Protein 5QOQ (pdb70)

CATH classification: 3.90.79.10

Structure (mmCIF, N/CA/C/O backbone):
data_5QOQ
#
_entry.id   5QOQ
#
_cell.length_a   48.388
_cell.length_b   60.478
_cell.length_c   65.620
_cell.angle_alpha   90.000
_cell.angle_beta   90.000
_cell.angle_gamma   90.000
#
_symmetry.space_group_name_H-M   'P 21 21 21'
#
loop_
_entity.id
_entity.type
_entity.pdbx_description
1 polymer 'DCP2 (NUDT20)'
2 non-polymer 1,2-ETHANEDIOL
3 non-polymer 'DIMETHYL SULFOXIDE'
4 non-polymer 'ACETATE ION'
5 non-polymer 3-ethyl-N-[(4-fluorophenyl)methyl]-1,2,4-oxadiazole-5-carboxamide
6 water water
#
loop_
_atom_site.group_PDB
_atom_site.id
_atom_site.type_symbol
_atom_site.label_atom_id
_atom_site.label_alt_id
_atom_site.label_comp_id
_atom_site.label_asym_id
_atom_site.label_entity_id
_atom_site.label_seq_id
_atom_site.pdbx_PDB_ins_code
_atom_site.Cartn_x
_atom_site.Cartn_y
_atom_site.Cartn_z
_atom_site.occupancy
_atom_site.B_iso_or_equiv
_atom_site.auth_seq_id
_atom_site.auth_comp_id
_atom_site.auth_asym_id
_atom_site.auth_atom_id
_atom_site.pdbx_PDB_model_num
ATOM 1 N N . GLY A 1 3 ? -23.434 14.572 77.469 1.00 57.42 96 GLY A N 1
ATOM 2 C CA . GLY A 1 3 ? -24.476 15.093 78.408 1.00 55.22 96 GLY A CA 1
ATOM 3 C C . GLY A 1 3 ? -25.098 13.999 79.264 1.00 50.28 96 GLY A C 1
ATOM 4 O O . GLY A 1 3 ? -25.041 12.808 78.920 1.00 51.30 96 GLY A O 1
ATOM 5 N N . VAL A 1 4 ? -25.696 14.391 80.385 1.00 46.07 97 VAL A N 1
ATOM 6 C CA . VAL A 1 4 ? -26.268 13.416 81.322 1.00 43.84 97 VAL A CA 1
ATOM 7 C C . VAL A 1 4 ? -27.586 12.885 80.710 1.00 37.96 97 VAL A C 1
ATOM 8 O O . VAL A 1 4 ? -28.403 13.702 80.328 1.00 41.29 97 VAL A O 1
ATOM 12 N N . PRO A 1 5 ? -27.772 11.543 80.623 1.00 37.75 98 PRO A N 1
ATOM 13 C CA . PRO A 1 5 ? -29.043 11.030 80.041 1.00 35.41 98 PRO A CA 1
ATOM 14 C C . PRO A 1 5 ? -30.276 11.509 80.784 1.00 32.85 98 PRO A C 1
ATOM 15 O O . PRO A 1 5 ? -30.245 11.765 82.002 1.00 31.04 98 PRO A O 1
ATOM 19 N N . THR A 1 6 ? -31.372 11.662 80.030 1.00 28.49 99 THR A N 1
ATOM 20 C CA . THR A 1 6 ? -32.663 11.994 80.634 1.00 28.05 99 THR A CA 1
ATOM 21 C C . THR A 1 6 ? -33.658 10.861 80.399 1.00 25.34 99 THR A C 1
ATOM 22 O O . THR A 1 6 ? -33.590 10.126 79.423 1.00 25.90 99 THR A O 1
ATOM 26 N N . TYR A 1 7 ? -34.573 10.726 81.362 1.00 24.79 100 TYR A N 1
ATOM 27 C CA . TYR A 1 7 ? -35.577 9.707 81.313 1.00 24.42 100 TYR A CA 1
ATOM 28 C C . TYR A 1 7 ? -36.914 10.269 81.720 1.00 21.20 100 TYR A C 1
ATOM 29 O O . TYR A 1 7 ? -37.013 11.143 82.555 1.00 23.62 100 TYR A O 1
ATOM 38 N N . GLY A 1 8 ? -37.965 9.684 81.121 1.00 21.55 101 GLY A N 1
ATOM 39 C CA . GLY A 1 8 ? -39.323 10.121 81.406 1.00 21.24 101 GLY A CA 1
ATOM 40 C C . GLY A 1 8 ? -40.342 9.234 80.762 1.00 20.07 101 GLY A C 1
ATOM 41 O O . GLY A 1 8 ? -40.077 8.046 80.544 1.00 20.38 101 GLY A O 1
ATOM 42 N N . ALA A 1 9 ? -41.510 9.780 80.424 1.00 20.24 102 ALA A N 1
ATOM 43 C CA . ALA A 1 9 ? -42.597 8.972 79.872 1.00 19.19 102 ALA A CA 1
ATOM 44 C C . ALA A 1 9 ? -43.439 9.700 78.853 1.00 19.24 102 ALA A C 1
ATOM 45 O O . ALA A 1 9 ? -43.636 10.896 78.939 1.00 18.88 102 ALA A O 1
ATOM 47 N N . ILE A 1 10 ? -43.926 8.887 77.929 1.00 18.76 103 ILE A N 1
ATOM 48 C CA . ILE A 1 10 ? -45.019 9.239 77.049 1.00 18.25 103 ILE A CA 1
ATOM 49 C C . ILE A 1 10 ? -46.263 8.515 77.559 1.00 18.46 103 ILE A C 1
ATOM 50 O O . ILE A 1 10 ? -46.382 7.278 77.410 1.00 19.67 103 ILE A O 1
ATOM 55 N N . ILE A 1 11 ? -47.123 9.250 78.217 1.00 18.30 104 ILE A N 1
ATOM 56 C CA . ILE A 1 11 ? -48.343 8.764 78.779 1.00 19.74 104 ILE A CA 1
ATOM 57 C C . ILE A 1 11 ? -49.436 8.953 77.766 1.00 19.89 104 ILE A C 1
ATOM 58 O O . ILE A 1 11 ? -49.693 10.075 77.319 1.00 19.57 104 ILE A O 1
ATOM 63 N N . LEU A 1 12 ? -50.122 7.873 77.444 1.00 19.64 105 LEU A N 1
ATOM 64 C CA . LEU A 1 12 ? -51.312 7.934 76.598 1.00 19.56 105 LEU A CA 1
ATOM 65 C C . LEU A 1 12 ? -52.587 7.575 77.371 1.00 20.10 105 LEU A C 1
ATOM 66 O O . LEU A 1 12 ? -52.548 6.800 78.343 1.00 20.61 105 LEU A O 1
ATOM 71 N N . ASP A 1 13 ? -53.717 8.016 76.849 1.00 21.21 106 ASP A N 1
ATOM 72 C CA . ASP A 1 13 ? -55.002 7.696 77.437 1.00 23.56 106 ASP A CA 1
ATOM 73 C C . ASP A 1 13 ? -55.475 6.320 76.948 1.00 21.50 106 ASP A C 1
ATOM 74 O O . ASP A 1 13 ? -54.784 5.627 76.235 1.00 22.67 106 ASP A O 1
ATOM 79 N N . GLU A 1 14 ? -56.704 6.011 77.290 1.00 24.39 107 GLU A N 1
ATOM 80 C CA . GLU A 1 14 ? -57.243 4.705 76.963 1.00 26.93 107 GLU A CA 1
ATOM 81 C C . GLU A 1 14 ? -57.596 4.546 75.485 1.00 26.32 107 GLU A C 1
ATOM 82 O O . GLU A 1 14 ? -57.633 3.456 74.993 1.00 26.87 107 GLU A O 1
ATOM 88 N N . THR A 1 15 ? -57.814 5.658 74.755 1.00 26.03 108 THR A N 1
ATOM 89 C CA . THR A 1 15 ? -58.142 5.598 73.351 1.00 25.42 108 THR A CA 1
ATOM 90 C C . THR A 1 15 ? -56.919 5.545 72.453 1.00 24.92 108 THR A C 1
ATOM 91 O O . THR A 1 15 ? -57.006 5.293 71.250 1.00 26.67 108 THR A O 1
ATOM 95 N N . LEU A 1 16 ? -55.730 5.803 73.035 1.00 24.20 109 LEU A N 1
ATOM 96 C CA . LEU A 1 16 ? -54.468 5.912 72.340 1.00 25.30 109 LEU A CA 1
ATOM 97 C C . LEU A 1 16 ? -54.370 7.157 71.416 1.00 26.04 109 LEU A C 1
ATOM 98 O O . LEU A 1 16 ? -53.424 7.231 70.628 1.00 30.92 109 LEU A O 1
ATOM 103 N N A GLU A 1 17 ? -55.340 8.065 71.573 0.25 25.47 110 GLU A N 1
ATOM 104 N N B GLU A 1 17 ? -55.267 8.108 71.517 0.25 26.85 110 GLU A N 1
ATOM 105 C CA A GLU A 1 17 ? -55.502 9.282 70.761 0.25 26.17 110 GLU A CA 1
ATOM 106 C CA B GLU A 1 17 ? -55.200 9.244 70.603 0.25 27.87 110 GLU A CA 1
ATOM 107 C C A GLU A 1 17 ? -54.606 10.397 71.267 0.25 24.99 110 GLU A C 1
ATOM 108 C C B GLU A 1 17 ? -54.813 10.554 71.306 0.25 26.67 110 GLU A C 1
ATOM 109 O O A GLU A 1 17 ? -54.044 11.158 70.447 0.25 21.79 110 GLU A O 1
ATOM 110 O O B GLU A 1 17 ? -54.782 11.614 70.674 0.25 23.37 110 GLU A O 1
ATOM 121 N N . ASN A 1 18 ? -54.528 10.502 72.604 1.00 24.68 111 ASN A N 1
ATOM 122 C CA . ASN A 1 18 ? -53.982 11.651 73.315 1.00 24.05 111 ASN A CA 1
ATOM 123 C C . ASN A 1 18 ? -52.758 11.282 74.140 1.00 23.11 111 ASN A C 1
ATOM 124 O O . ASN A 1 18 ? -52.650 10.172 74.645 1.00 21.63 111 ASN A O 1
ATOM 129 N N . VAL A 1 19 ? -51.872 12.270 74.281 1.00 20.74 112 VAL A N 1
ATOM 130 C CA . VAL A 1 19 ? -50.650 12.164 75.052 1.00 18.61 112 VAL A CA 1
ATOM 131 C C . VAL A 1 19 ? -50.607 13.260 76.070 1.00 18.56 112 VAL A C 1
ATOM 132 O O . VAL A 1 19 ? -51.091 14.367 75.831 1.00 19.84 112 VAL A O 1
ATOM 136 N N . LEU A 1 20 ? -49.908 13.002 77.178 1.00 18.42 113 LEU A N 1
ATOM 137 C CA . LEU A 1 20 ? -49.822 14.005 78.260 1.00 19.49 113 LEU A CA 1
ATOM 138 C C . LEU A 1 20 ? -48.534 14.793 78.113 1.00 19.39 113 LEU A C 1
ATOM 139 O O . LEU A 1 20 ? -47.434 14.267 78.119 1.00 20.21 113 LEU A O 1
ATOM 144 N N . LEU A 1 21 ? -48.658 16.113 77.985 1.00 19.16 114 LEU A N 1
ATOM 145 C CA . LEU A 1 21 ? -47.504 17.006 77.958 1.00 18.21 114 LEU A CA 1
ATOM 146 C C . LEU A 1 21 ? -47.518 17.935 79.158 1.00 17.99 114 LEU A C 1
ATOM 147 O O . LEU A 1 21 ? -48.571 18.167 79.761 1.00 19.45 114 LEU A O 1
ATOM 152 N N . VAL A 1 22 ? -46.348 18.438 79.482 1.00 17.90 115 VAL A N 1
ATOM 153 C CA . VAL A 1 22 ? -46.194 19.400 80.577 1.00 18.12 115 VAL A CA 1
ATOM 154 C C . VAL A 1 22 ? -45.532 20.639 80.012 1.00 20.29 115 VAL A C 1
ATOM 155 O O . VAL A 1 22 ? -44.754 20.594 79.058 1.00 19.19 115 VAL A O 1
ATOM 159 N N . GLN A 1 23 ? -45.819 21.787 80.655 1.00 19.46 116 GLN A N 1
ATOM 160 C CA . GLN A 1 23 ? -45.290 23.082 80.255 1.00 20.80 116 GLN A CA 1
ATOM 161 C C . GLN A 1 23 ? -44.476 23.635 81.413 1.00 20.63 116 GLN A C 1
ATOM 162 O O . GLN A 1 23 ? -44.967 23.716 82.518 1.00 21.96 116 GLN A O 1
ATOM 168 N N . GLY A 1 24 ? -43.239 23.988 81.149 1.00 21.93 117 GLY A N 1
ATOM 169 C CA . GLY A 1 24 ? -42.373 24.589 82.188 1.00 22.64 117 GLY A CA 1
ATOM 170 C C . GLY A 1 24 ? -42.334 26.104 82.080 1.00 24.57 117 GLY A C 1
ATOM 171 O O . GLY A 1 24 ? -43.221 26.719 81.532 1.00 24.80 117 GLY A O 1
ATOM 172 N N . TYR A 1 25 ? -41.234 26.658 82.550 1.00 24.36 118 TYR A N 1
ATOM 173 C CA . TYR A 1 25 ? -40.996 28.098 82.553 1.00 26.01 118 TYR A CA 1
ATOM 174 C C . TYR A 1 25 ? -39.674 28.407 81.895 1.00 26.96 118 TYR A C 1
ATOM 175 O O . TYR A 1 25 ? -38.763 27.539 81.802 1.00 28.12 118 TYR A O 1
ATOM 184 N N . LEU A 1 26 ? -39.600 29.656 81.435 1.00 28.59 119 LEU A N 1
ATOM 185 C CA . LEU A 1 26 ? -38.373 30.258 80.892 1.00 32.85 119 LEU A CA 1
ATOM 186 C C . LEU A 1 26 ? -37.779 29.434 79.757 1.00 32.46 119 LEU A C 1
ATOM 187 O O . LEU A 1 26 ? -38.415 29.350 78.731 1.00 35.34 119 LEU A O 1
ATOM 192 N N . ALA A 1 27 ? -36.579 28.859 79.927 1.00 34.38 120 ALA A N 1
ATOM 193 C CA . ALA A 1 27 ? -35.976 28.048 78.871 1.00 36.12 120 ALA A CA 1
ATOM 194 C C . ALA A 1 27 ? -36.839 26.836 78.575 1.00 37.08 120 ALA A C 1
ATOM 195 O O . ALA A 1 27 ? -36.805 26.330 77.471 1.00 39.01 120 ALA A O 1
ATOM 197 N N . LYS A 1 28 ? -37.618 26.385 79.557 1.00 32.72 121 LYS A N 1
ATOM 198 C CA . LYS A 1 28 ? -38.509 25.271 79.394 1.00 32.25 121 LYS A CA 1
ATOM 199 C C . LYS A 1 28 ? -39.993 25.694 79.238 1.00 28.05 121 LYS A C 1
ATOM 200 O O . LYS A 1 28 ? -40.912 24.929 79.571 1.00 27.89 121 LYS A O 1
ATOM 206 N N . SER A 1 29 ? -40.226 26.884 78.692 1.00 27.15 122 SER A N 1
ATOM 207 C CA . SER A 1 29 ? -41.575 27.464 78.640 1.00 31.73 122 SER A CA 1
ATOM 208 C C . SER A 1 29 ? -42.626 26.850 77.729 1.00 34.13 122 SER A C 1
ATOM 209 O O . SER A 1 29 ? -43.836 27.191 77.842 1.00 35.51 122 SER A O 1
ATOM 212 N N . GLY A 1 30 ? -42.207 25.963 76.836 1.00 26.79 123 GLY A N 1
ATOM 213 C CA . GLY A 1 30 ? -43.143 25.260 75.921 1.00 26.07 123 GLY A CA 1
ATOM 214 C C . GLY A 1 30 ? -43.573 23.927 76.504 1.00 23.86 123 GLY A C 1
ATOM 215 O O . GLY A 1 30 ? -43.391 23.679 77.708 1.00 26.88 123 GLY A O 1
ATOM 216 N N . TRP A 1 31 ? -44.126 23.118 75.613 1.00 21.49 124 TRP A N 1
ATOM 217 C CA . TRP A 1 31 ? -44.709 21.838 75.967 1.00 20.58 124 TRP A CA 1
ATOM 218 C C . TRP A 1 31 ? -43.751 20.726 75.619 1.00 21.92 124 TRP A C 1
ATOM 219 O O . TRP A 1 31 ? -43.152 20.725 74.543 1.00 23.02 124 TRP A O 1
ATOM 230 N N . GLY A 1 32 ? -43.640 19.750 76.511 1.00 19.57 125 GLY A N 1
ATOM 231 C CA . GLY A 1 32 ? -42.781 18.590 76.275 1.00 20.64 125 GLY A CA 1
ATOM 232 C C . GLY A 1 32 ? -43.229 17.442 77.112 1.00 19.26 125 GLY A C 1
ATOM 233 O O . GLY A 1 32 ? -44.134 17.555 77.937 1.00 19.67 125 GLY A O 1
ATOM 234 N N . PHE A 1 33 ? -42.643 16.267 76.852 1.00 19.59 126 PHE A N 1
ATOM 235 C CA . PHE A 1 33 ? -42.921 15.107 77.680 1.00 19.77 126 PHE A CA 1
ATOM 236 C C . PHE A 1 33 ? -42.218 15.263 79.018 1.00 20.38 126 PHE A C 1
ATOM 237 O O . PHE A 1 33 ? -41.155 15.856 79.090 1.00 21.65 126 PHE A O 1
ATOM 245 N N . PRO A 1 34 ? -42.859 14.774 80.105 1.00 19.84 127 PRO A N 1
ATOM 246 C CA . PRO A 1 34 ? -42.240 14.825 81.416 1.00 20.77 127 PRO A CA 1
ATOM 247 C C . PRO A 1 34 ? -40.974 13.964 81.426 1.00 21.65 127 PRO A C 1
ATOM 248 O O . PRO A 1 34 ? -41.039 12.794 81.080 1.00 21.05 127 PRO A O 1
ATOM 252 N N . LYS A 1 35 ? -39.822 14.526 81.858 1.00 21.72 128 LYS A N 1
ATOM 253 C CA . LYS A 1 35 ? -38.550 13.862 81.853 1.00 23.39 128 LYS A CA 1
ATOM 254 C C . LYS A 1 35 ? -37.556 14.721 82.634 1.00 24.72 128 LYS A C 1
ATOM 255 O O . LYS A 1 35 ? -37.788 15.900 82.858 1.00 25.97 128 LYS A O 1
ATOM 261 N N . GLY A 1 36 ? -36.469 14.096 82.993 1.00 25.54 129 GLY A N 1
ATOM 262 C CA . GLY A 1 36 ? -35.361 14.825 83.598 1.00 26.53 129 GLY A CA 1
ATOM 263 C C . GLY A 1 36 ? -34.111 13.998 83.726 1.00 26.46 129 GLY A C 1
ATOM 264 O O . GLY A 1 36 ? -34.051 12.844 83.328 1.00 25.04 129 GLY A O 1
ATOM 265 N N . LYS A 1 37 ? -33.075 14.630 84.311 1.00 30.55 130 LYS A N 1
ATOM 266 C CA . LYS A 1 37 ? -31.751 14.045 84.347 1.00 31.31 130 LYS A CA 1
ATOM 267 C C . LYS A 1 37 ? -31.600 12.931 85.373 1.00 28.15 130 LYS A C 1
ATOM 268 O O . LYS A 1 37 ? -32.154 13.013 86.466 1.00 31.70 130 LYS A O 1
ATOM 272 N N . VAL A 1 38 ? -30.866 11.900 84.986 1.00 29.87 131 VAL A N 1
ATOM 273 C CA . VAL A 1 38 ? -30.608 10.768 85.858 1.00 33.20 131 VAL A CA 1
ATOM 274 C C . VAL A 1 38 ? -29.639 11.214 86.967 1.00 35.01 131 VAL A C 1
ATOM 275 O O . VAL A 1 38 ? -28.710 11.986 86.713 1.00 37.51 131 VAL A O 1
ATOM 279 N N . ASN A 1 39 ? -29.909 10.737 88.177 1.00 34.40 132 ASN A N 1
ATOM 280 C CA . ASN A 1 39 ? -28.992 10.900 89.329 1.00 38.22 132 ASN A CA 1
ATOM 281 C C . ASN A 1 39 ? -27.894 9.821 89.327 1.00 40.19 132 ASN A C 1
ATOM 282 O O . ASN A 1 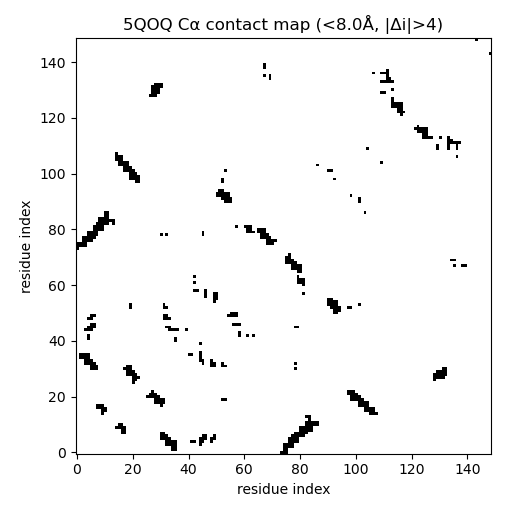39 ? -28.026 8.782 88.706 1.00 38.94 132 ASN A O 1
ATOM 287 N N . LYS A 1 40 ? -26.800 10.081 90.055 1.00 44.91 133 LYS A N 1
ATOM 288 C CA . LYS A 1 40 ? -25.734 9.083 90.285 1.00 46.29 133 LYS A CA 1
ATOM 289 C C . LYS A 1 40 ? -26.273 7.740 90.774 1.00 42.20 133 LYS A C 1
ATOM 290 O O . LYS A 1 40 ? -27.059 7.703 91.721 1.00 46.63 133 LYS A O 1
ATOM 292 N N . GLU A 1 41 ? -25.868 6.659 90.107 1.00 47.88 134 GLU A N 1
ATOM 293 C CA . GLU A 1 41 ? -26.266 5.280 90.449 1.00 49.94 134 GLU A CA 1
ATOM 294 C C . GLU A 1 41 ? -27.771 4.949 90.308 1.00 51.66 134 GLU A C 1
ATOM 295 O O . GLU A 1 41 ? -28.197 3.862 90.718 1.00 53.25 134 GLU A O 1
ATOM 297 N N . GLU A 1 42 ? -28.562 5.845 89.695 1.00 44.93 135 GLU A N 1
ATOM 298 C CA . GLU A 1 42 ? -30.017 5.648 89.585 1.00 39.64 135 GLU A CA 1
ATOM 299 C C . GLU A 1 42 ? -30.322 4.884 88.311 1.00 39.06 135 GLU A C 1
ATOM 300 O O . GLU A 1 42 ? -29.742 5.169 87.267 1.00 38.40 135 GLU A O 1
ATOM 306 N N . ALA A 1 43 ? -31.225 3.911 88.413 1.00 36.61 136 ALA A N 1
ATOM 307 C CA . ALA A 1 43 ? -31.581 3.051 87.294 1.00 34.97 136 ALA A CA 1
ATOM 308 C C . ALA A 1 43 ? -32.487 3.883 86.359 1.00 31.86 136 ALA A C 1
ATOM 309 O O . ALA A 1 43 ? -33.256 4.677 86.868 1.00 32.85 136 ALA A O 1
ATOM 311 N N . PRO A 1 44 ? -32.421 3.637 85.041 1.00 35.88 137 PRO A N 1
ATOM 312 C CA . PRO A 1 44 ? -33.306 4.367 84.110 1.00 31.75 137 PRO A CA 1
ATOM 313 C C . PRO A 1 44 ? -34.794 4.333 84.491 1.00 31.67 137 PRO A C 1
ATOM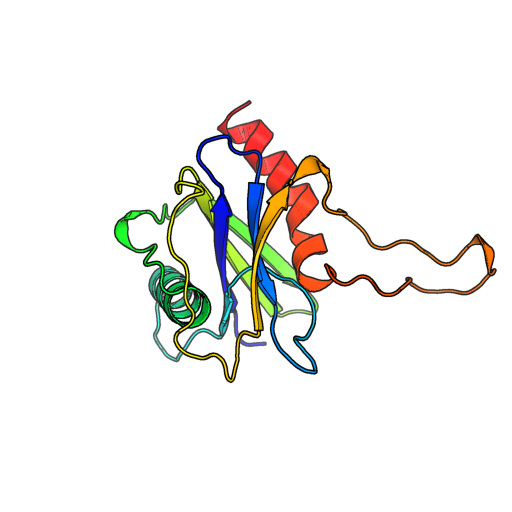 314 O O . PRO A 1 44 ? -35.435 5.394 84.500 1.00 28.96 137 PRO A O 1
ATOM 318 N N . HIS A 1 45 ? -35.359 3.170 84.799 1.00 31.62 138 HIS A N 1
ATOM 319 C CA . HIS A 1 45 ? -36.787 3.117 85.184 1.00 33.74 138 HIS A CA 1
ATOM 320 C C . HIS A 1 45 ? -37.114 3.924 86.443 1.00 30.03 138 HIS A C 1
ATOM 321 O O . HIS A 1 45 ? -38.179 4.528 86.553 1.00 27.42 138 HIS A O 1
ATOM 328 N N . ASP A 1 46 ? -36.196 3.962 87.423 1.00 28.56 139 ASP A N 1
ATOM 329 C CA . ASP A 1 46 ? -36.426 4.740 88.635 1.00 29.72 139 ASP A CA 1
ATOM 330 C C . ASP A 1 46 ? -36.364 6.256 88.355 1.00 25.33 139 ASP A C 1
ATOM 331 O O . ASP A 1 46 ? -37.134 7.027 88.918 1.00 27.39 139 ASP A O 1
ATOM 336 N N . CYS A 1 47 ? -35.435 6.660 87.484 1.00 28.61 140 CYS A N 1
ATOM 337 C CA . CYS A 1 47 ? -35.343 8.061 87.046 1.00 25.55 140 CYS A CA 1
ATOM 338 C C . CYS A 1 47 ? -36.650 8.470 86.340 1.00 23.62 140 CYS A C 1
ATOM 339 O O . CYS A 1 47 ? -37.261 9.465 86.727 1.00 22.98 140 CYS A O 1
ATOM 342 N N . ALA A 1 48 ? -37.064 7.641 85.382 1.00 25.63 141 ALA A N 1
ATOM 343 C CA . ALA A 1 48 ? -38.333 7.942 84.669 1.00 23.48 141 ALA A CA 1
ATOM 344 C C . ALA A 1 48 ? -39.485 8.128 85.624 1.00 24.15 141 ALA A C 1
ATOM 345 O O . ALA A 1 48 ? -40.234 9.100 85.570 1.00 22.39 141 ALA A O 1
ATOM 347 N N . ALA A 1 49 ? -39.671 7.173 86.535 1.00 23.47 142 ALA A N 1
ATOM 348 C CA . ALA A 1 49 ? -40.770 7.312 87.454 1.00 23.25 142 ALA A CA 1
ATOM 349 C C . ALA A 1 49 ? -40.624 8.528 88.386 1.00 22.53 142 ALA A C 1
ATOM 350 O O . ALA A 1 49 ? -41.623 9.171 88.706 1.00 23.23 142 ALA A O 1
ATOM 352 N N . ARG A 1 50 ? -39.396 8.779 88.867 1.00 23.76 143 ARG A N 1
ATOM 353 C CA . ARG A 1 50 ? -39.186 9.900 89.748 1.00 24.91 143 ARG A CA 1
ATOM 354 C C . ARG A 1 50 ? -39.527 11.224 89.048 1.00 24.14 143 ARG A C 1
ATOM 355 O O . ARG A 1 50 ? -40.231 12.085 89.604 1.00 24.86 143 ARG A O 1
ATOM 363 N N . GLU A 1 51 ? -38.992 11.385 87.840 1.00 26.62 144 GLU A N 1
ATOM 364 C CA . GLU A 1 51 ? -39.235 12.620 87.109 1.00 25.68 144 GLU A CA 1
ATOM 365 C C . GLU A 1 51 ? -40.694 12.810 86.759 1.00 22.32 144 GLU A C 1
ATOM 366 O O . GLU A 1 51 ? -41.242 13.908 86.874 1.00 23.06 144 GLU A O 1
ATOM 372 N N . VAL A 1 52 ? -41.349 11.744 86.300 1.00 21.76 145 VAL A N 1
ATOM 373 C CA . VAL A 1 52 ? -42.744 11.840 85.990 1.00 22.01 145 VAL A CA 1
ATOM 374 C C . VAL A 1 52 ? -43.587 12.150 87.228 1.00 23.00 145 VAL A C 1
ATOM 375 O O . VAL A 1 52 ? -44.463 12.977 87.170 1.00 23.04 145 VAL A O 1
ATOM 379 N N . PHE A 1 53 ? -43.260 11.522 88.376 1.00 23.40 146 PHE A N 1
ATOM 380 C CA . PHE A 1 53 ? -44.004 11.852 89.563 1.00 23.01 146 PHE A CA 1
ATOM 381 C C . PHE A 1 53 ? -43.772 13.319 90.041 1.00 22.49 146 PHE A C 1
ATOM 382 O O . PHE A 1 53 ? -44.725 13.966 90.410 1.00 26.53 146 PHE A O 1
ATOM 390 N N . GLU A 1 54 ? -42.532 13.772 89.955 1.00 24.34 147 GLU A N 1
ATOM 391 C CA . GLU A 1 54 ? -42.191 15.194 90.308 1.00 26.66 147 GLU A CA 1
ATOM 392 C C . GLU A 1 54 ? -42.988 16.179 89.455 1.00 26.45 147 GLU A C 1
ATOM 393 O O . GLU A 1 54 ? -43.448 17.214 89.915 1.00 27.41 147 GLU A O 1
ATOM 399 N N . GLU A 1 55 ? -43.075 15.875 88.159 1.00 25.21 148 GLU A N 1
ATOM 400 C CA . GLU A 1 55 ? -43.687 16.822 87.212 1.00 24.71 148 GLU A CA 1
ATOM 401 C C . GLU A 1 55 ? -45.198 16.693 87.015 1.00 24.02 148 GLU A C 1
ATOM 402 O O . GLU A 1 55 ? -45.831 17.622 86.513 1.00 26.07 148 GLU A O 1
ATOM 408 N N . THR A 1 56 ? -45.773 15.524 87.364 1.00 22.57 149 THR A N 1
ATOM 409 C CA . THR A 1 56 ? -47.196 15.279 87.120 1.00 23.18 149 THR A CA 1
ATOM 410 C C . THR A 1 56 ? -47.995 14.752 88.295 1.00 24.47 149 THR A C 1
ATOM 411 O O . THR A 1 56 ? -49.200 14.724 88.205 1.00 26.47 149 THR A O 1
ATOM 415 N N . GLY A 1 57 ? -47.317 14.279 89.323 1.00 26.22 150 GLY A N 1
ATOM 416 C CA . GLY A 1 57 ? -47.962 13.620 90.467 1.00 26.92 150 GLY A CA 1
ATOM 417 C C . GLY A 1 57 ? -48.569 12.260 90.182 1.00 28.87 150 GLY A C 1
ATOM 418 O O . GLY A 1 57 ? -49.373 11.754 90.969 1.00 31.69 150 GLY A O 1
ATOM 419 N N . PHE A 1 58 ? -48.216 11.664 89.057 1.00 26.09 151 PHE A N 1
ATOM 420 C CA . PHE A 1 58 ? -48.716 10.347 88.679 1.00 24.53 151 PHE A CA 1
ATOM 421 C C . PHE A 1 58 ? -47.575 9.392 88.725 1.00 25.67 151 PHE A C 1
ATOM 422 O O . PHE A 1 58 ? -46.461 9.638 88.222 1.00 25.57 151 PHE A O 1
ATOM 430 N N . ASP A 1 59 ? -47.816 8.226 89.361 1.00 25.92 152 ASP A N 1
ATOM 431 C CA . ASP A 1 59 ? -46.763 7.260 89.567 1.00 25.83 152 ASP A CA 1
ATOM 432 C C . ASP A 1 59 ? -46.858 6.183 88.541 1.00 27.05 152 ASP A C 1
ATOM 433 O O . ASP A 1 59 ? -47.862 5.427 88.519 1.00 27.76 152 ASP A O 1
ATOM 438 N N . ILE A 1 60 ? -45.830 6.082 87.703 1.00 24.99 153 ILE A N 1
ATOM 439 C CA . ILE A 1 60 ? -45.832 5.107 86.586 1.00 25.59 153 ILE A CA 1
ATOM 440 C C . ILE A 1 60 ? -45.138 3.816 86.939 1.00 26.63 153 ILE A C 1
ATOM 441 O O . ILE A 1 60 ? -45.023 2.947 86.120 1.00 26.88 153 ILE A O 1
ATOM 446 N N . LYS A 1 61 ? -44.656 3.689 88.158 1.00 26.17 154 LYS A N 1
ATOM 447 C CA . LYS A 1 61 ? -43.800 2.581 88.475 1.00 29.65 154 LYS A CA 1
ATOM 448 C C . LYS A 1 61 ? -44.481 1.236 88.184 1.00 28.28 154 LYS A C 1
ATOM 449 O O . LYS A 1 61 ? -43.833 0.386 87.640 1.00 30.76 154 LYS A O 1
ATOM 455 N N . ASP A 1 62 ? -45.743 1.116 88.543 1.00 28.12 155 ASP A N 1
ATOM 456 C CA . ASP A 1 62 ? -46.481 -0.191 88.366 1.00 29.67 155 ASP A CA 1
ATOM 457 C C . ASP A 1 62 ? -46.726 -0.485 86.880 1.00 30.64 155 ASP A C 1
ATOM 458 O O . ASP A 1 62 ? -47.056 -1.640 86.493 1.00 30.97 155 ASP A O 1
ATOM 463 N N . TYR A 1 63 ? -46.558 0.518 86.002 1.00 26.61 156 TYR A N 1
ATOM 464 C CA . TYR A 1 63 ? -46.888 0.346 84.575 1.00 27.62 156 TYR A CA 1
ATOM 465 C C . TYR A 1 63 ? -45.760 0.333 83.573 1.00 26.46 156 TYR A C 1
ATOM 466 O O . TYR A 1 63 ? -45.947 -0.022 82.392 1.00 30.37 156 TYR A O 1
ATOM 475 N N . ILE A 1 64 ? -44.568 0.744 83.971 1.00 26.90 157 ILE A N 1
ATOM 476 C CA . ILE A 1 64 ? -43.437 0.692 83.068 1.00 28.62 157 ILE A CA 1
ATOM 477 C C . ILE A 1 64 ? -43.173 -0.684 82.521 1.00 33.00 157 ILE A C 1
ATOM 478 O O . ILE A 1 64 ? -43.159 -1.668 83.298 1.00 34.13 157 ILE A O 1
ATOM 483 N N A CYS A 1 65 ? -42.998 -0.767 81.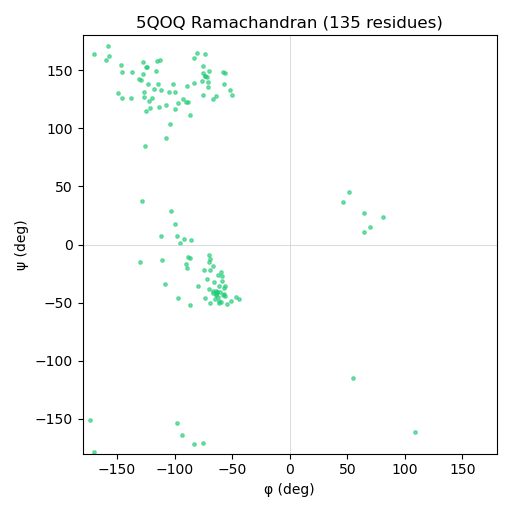204 0.25 29.99 158 CYS A N 1
ATOM 484 N N B CYS A 1 65 ? -42.971 -0.770 81.209 0.25 34.15 158 CYS A N 1
ATOM 485 C CA A CYS A 1 65 ? -42.521 -1.970 80.539 0.25 28.83 158 CYS A CA 1
ATOM 486 C CA B CYS A 1 65 ? -42.579 -2.002 80.538 0.25 35.75 158 CYS A CA 1
ATOM 487 C C A CYS A 1 65 ? -41.124 -1.723 80.054 0.25 32.31 158 CYS A C 1
ATOM 488 C C B CYS A 1 65 ? -41.170 -1.791 79.987 0.25 36.21 158 CYS A C 1
ATOM 489 O O A CYS A 1 65 ? -40.866 -0.753 79.326 0.25 32.08 158 CYS A O 1
ATOM 490 O O B CYS A 1 65 ? -40.956 -0.903 79.146 0.25 35.90 158 CYS A O 1
ATOM 495 N N . LYS A 1 66 ? -40.218 -2.601 80.462 1.00 34.56 159 LYS A N 1
ATOM 496 C CA . LYS A 1 66 ? -38.782 -2.439 80.175 1.00 35.59 159 LYS A CA 1
ATOM 497 C C . LYS A 1 66 ? -38.390 -2.191 78.735 1.00 33.36 159 LYS A C 1
ATOM 498 O O . LYS A 1 66 ? -37.531 -1.344 78.470 1.00 37.40 159 LYS A O 1
ATOM 501 N N . ASP A 1 67 ? -39.035 -2.881 77.804 1.00 34.82 160 ASP A N 1
ATOM 502 C CA . ASP A 1 67 ? -38.690 -2.760 76.388 1.00 38.14 160 ASP A CA 1
ATOM 503 C C . ASP A 1 67 ? -39.587 -1.821 75.627 1.00 34.44 160 ASP A C 1
ATOM 504 O O . ASP A 1 67 ? -39.496 -1.761 74.401 1.00 38.25 160 ASP A O 1
ATOM 509 N N . ASP A 1 68 ? -40.467 -1.102 76.330 1.00 31.55 161 ASP A N 1
ATOM 510 C CA . ASP A 1 68 ? -41.400 -0.188 75.646 1.00 28.07 161 ASP A CA 1
ATOM 511 C C . ASP A 1 68 ? -40.992 1.277 75.883 1.00 25.30 161 ASP A C 1
ATOM 512 O O . ASP A 1 68 ? -41.395 1.925 76.854 1.00 24.09 161 ASP A O 1
ATOM 517 N N . TYR A 1 69 ? -40.181 1.789 74.968 1.00 25.48 162 TYR A N 1
ATOM 518 C CA . TYR A 1 69 ? -39.686 3.163 75.088 1.00 25.15 162 TYR A CA 1
ATOM 519 C C . TYR A 1 69 ? -39.285 3.656 73.719 1.00 28.13 162 TYR A C 1
ATOM 520 O O . TYR A 1 69 ? -39.104 2.869 72.787 1.00 29.22 162 TYR A O 1
ATOM 529 N N . ILE A 1 70 ? -39.176 4.974 73.604 1.00 26.31 163 ILE A N 1
ATOM 530 C CA . ILE A 1 70 ? -38.475 5.622 72.485 1.00 28.27 163 ILE A CA 1
ATOM 531 C C . ILE A 1 70 ? -37.308 6.399 73.013 1.00 26.49 163 ILE A C 1
ATOM 532 O O . ILE A 1 70 ? -37.429 7.125 73.987 1.00 25.90 163 ILE A O 1
ATOM 537 N N . GLU A 1 71 ? -36.149 6.237 72.351 1.00 28.29 164 GLU A N 1
ATOM 538 C CA . GLU A 1 71 ? -34.933 6.855 72.763 1.00 29.86 164 GLU A CA 1
ATOM 539 C C . GLU A 1 71 ? -34.360 7.618 71.588 1.00 30.80 164 GLU A C 1
ATOM 540 O O . GLU A 1 71 ? -34.331 7.085 70.490 1.00 34.88 164 GLU A O 1
ATOM 546 N N . LEU A 1 72 ? -33.988 8.856 71.834 1.00 26.34 165 LEU A N 1
ATOM 547 C CA . LEU A 1 72 ? -33.363 9.729 70.847 1.00 29.55 165 LEU A CA 1
ATOM 548 C C . LEU A 1 72 ? -32.108 10.379 71.406 1.00 29.88 165 LEU A C 1
ATOM 549 O O . LEU A 1 72 ? -32.029 10.788 72.558 1.00 29.91 165 LEU A O 1
ATOM 554 N N . ARG A 1 73 ? -31.105 10.513 70.535 1.00 33.08 166 ARG A N 1
ATOM 555 C CA . ARG A 1 73 ? -29.886 11.215 70.901 1.00 36.03 166 ARG A CA 1
ATOM 556 C C . ARG A 1 73 ? -29.948 12.514 70.138 1.00 33.22 166 ARG A C 1
ATOM 557 O O . ARG A 1 73 ? -30.047 12.542 68.897 1.00 37.05 166 ARG A O 1
ATOM 565 N N . ILE A 1 74 ? -29.933 13.592 70.876 1.00 29.39 167 ILE A N 1
ATOM 566 C CA . ILE A 1 74 ? -30.036 14.900 70.345 1.00 33.30 167 ILE A CA 1
ATOM 567 C C . ILE A 1 74 ? -28.831 15.654 70.853 1.00 35.97 167 ILE A C 1
ATOM 568 O O . ILE A 1 74 ? -28.700 15.861 72.060 1.00 36.26 167 ILE A O 1
ATOM 573 N N . ASN A 1 75 ? -27.944 16.050 69.946 1.00 33.23 168 ASN A N 1
ATOM 574 C CA . ASN A 1 75 ? -26.720 16.766 70.337 1.00 34.93 168 ASN A CA 1
ATOM 575 C C . ASN A 1 75 ? -25.959 16.053 71.405 1.00 38.12 168 ASN A C 1
ATOM 576 O O . ASN A 1 75 ? -25.502 16.651 72.381 1.00 42.74 168 ASN A O 1
ATOM 581 N N . ASP A 1 76 ? -25.835 14.761 71.181 1.00 37.74 169 ASP A N 1
ATOM 582 C CA . ASP A 1 76 ? -25.012 13.863 71.952 1.00 47.87 169 ASP A CA 1
ATOM 583 C C . ASP A 1 76 ? -25.482 13.735 73.417 1.00 49.30 169 ASP A C 1
ATOM 584 O O . ASP A 1 76 ? -24.698 13.419 74.315 1.00 51.34 169 ASP A O 1
ATOM 589 N N . GLN A 1 77 ? -26.781 13.951 73.623 1.00 41.50 170 GLN A N 1
ATOM 590 C CA . GLN A 1 77 ? -27.463 13.632 74.883 1.00 44.41 170 GLN A CA 1
ATOM 591 C C . GLN A 1 77 ? -28.610 12.684 74.580 1.00 42.09 170 GLN A C 1
ATOM 592 O O . GLN A 1 77 ? -29.341 12.872 73.601 1.00 40.01 170 GLN A O 1
ATOM 598 N N . LEU A 1 78 ? -28.768 11.684 75.431 1.00 37.69 171 LEU A N 1
ATOM 599 C CA . LEU A 1 78 ? -29.712 10.613 75.212 1.00 37.75 171 LEU A CA 1
ATOM 600 C C . LEU A 1 78 ? -30.962 10.897 76.024 1.00 34.39 171 LEU A C 1
ATOM 601 O O . LEU A 1 78 ? -30.829 11.291 77.156 1.00 35.51 171 LEU A O 1
ATOM 606 N N . ALA A 1 79 ? -32.157 10.804 75.415 1.00 28.55 172 ALA A N 1
ATOM 607 C CA . ALA A 1 79 ? -33.407 10.963 76.164 1.00 27.69 172 ALA A CA 1
ATOM 608 C C . ALA A 1 79 ? -34.230 9.748 75.854 1.00 28.27 172 ALA A C 1
ATOM 609 O O . ALA A 1 79 ? -34.479 9.445 74.692 1.00 28.00 172 ALA A O 1
ATOM 611 N N . ARG A 1 80 ? -34.692 9.052 76.900 1.00 24.82 173 ARG A N 1
ATOM 612 C CA . ARG A 1 80 ? -35.471 7.848 76.727 1.00 24.70 173 ARG A CA 1
ATOM 613 C C . ARG A 1 80 ? -36.803 8.040 77.430 1.00 24.19 173 ARG A C 1
ATOM 614 O O . ARG A 1 80 ? -36.841 8.376 78.659 1.00 25.00 173 ARG A O 1
ATOM 622 N N . LEU A 1 81 ? -37.898 7.875 76.662 1.00 21.71 174 LEU A N 1
ATOM 623 C CA . LEU A 1 81 ? -39.254 8.017 77.217 1.00 20.32 174 LEU A CA 1
ATOM 624 C C . LEU A 1 81 ? -39.930 6.673 77.170 1.00 19.56 174 LEU A C 1
ATOM 625 O O . LEU A 1 81 ? -40.162 6.129 76.112 1.00 21.32 174 LEU A O 1
ATOM 630 N N . TYR A 1 82 ? -40.275 6.164 78.324 1.00 21.81 175 TYR A N 1
ATOM 631 C CA . TYR A 1 82 ? -41.075 4.957 78.424 1.00 20.93 175 TYR A CA 1
ATOM 632 C C . TYR A 1 82 ? -42.511 5.191 78.003 1.00 22.36 175 TYR A C 1
ATOM 633 O O . TYR A 1 82 ? -43.077 6.233 78.337 1.00 21.44 175 TYR A O 1
ATOM 642 N N . ILE A 1 83 ? -43.083 4.285 77.213 1.00 22.11 176 ILE A N 1
ATOM 643 C CA . ILE A 1 83 ? -44.422 4.426 76.733 1.00 20.22 176 ILE A CA 1
ATOM 644 C C . ILE A 1 83 ? -45.405 3.816 77.712 1.00 20.44 176 ILE A C 1
ATOM 645 O O . ILE A 1 83 ? -45.252 2.620 78.036 1.00 23.00 176 ILE A O 1
ATOM 650 N N . ILE A 1 84 ? -46.357 4.592 78.193 1.00 20.77 177 ILE A N 1
ATOM 651 C CA . ILE A 1 84 ? -47.312 4.183 79.238 1.00 20.59 177 ILE A CA 1
ATOM 652 C C . ILE A 1 84 ? -48.745 4.391 78.761 1.00 21.17 177 ILE A C 1
ATOM 653 O O . ILE A 1 84 ? -49.336 5.454 78.971 1.00 20.01 177 ILE A O 1
ATOM 658 N N . PRO A 1 85 ? -49.321 3.429 78.033 1.00 20.36 178 PRO A N 1
ATOM 659 C CA . PRO A 1 85 ? -50.671 3.627 77.488 1.00 21.40 178 PRO A CA 1
ATOM 660 C C . PRO A 1 85 ? -51.740 3.376 78.522 1.00 22.91 178 PRO A C 1
ATOM 661 O O . PRO A 1 85 ? -51.484 2.788 79.590 1.00 22.03 178 PRO A O 1
ATOM 665 N N . GLY A 1 86 ? -52.944 3.816 78.238 1.00 21.40 179 GLY A N 1
ATOM 666 C CA . GLY A 1 86 ? -54.114 3.400 78.987 1.00 23.55 179 GLY A CA 1
ATOM 667 C C . GLY A 1 86 ? -54.354 4.085 80.279 1.00 23.54 179 GLY A C 1
ATOM 668 O O . GLY A 1 86 ? -54.985 3.534 81.182 1.00 26.32 179 GLY A O 1
ATOM 669 N N . ILE A 1 87 ? -53.828 5.293 80.423 1.00 22.50 180 ILE A N 1
ATOM 670 C CA . ILE A 1 87 ? -54.036 6.076 81.647 1.00 23.65 180 ILE A CA 1
ATOM 671 C C . ILE A 1 87 ? -55.306 6.909 81.443 1.00 26.07 180 ILE A C 1
ATOM 672 O O . ILE A 1 87 ? -55.410 7.662 80.507 1.00 25.92 180 ILE A O 1
ATOM 677 N N . PRO A 1 88 ? -56.318 6.748 82.331 1.00 28.42 181 PRO A N 1
ATOM 678 C 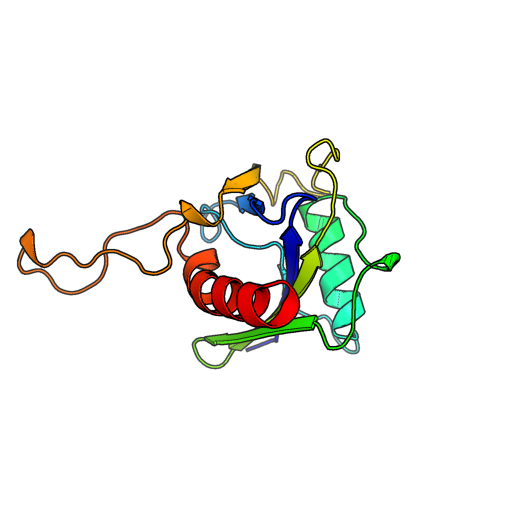CA . PRO A 1 88 ? -57.582 7.446 82.093 1.00 29.46 181 PRO A CA 1
ATOM 679 C C . PRO A 1 88 ? -57.444 8.961 81.971 1.00 29.42 181 PRO A C 1
ATOM 680 O O . PRO A 1 88 ? -56.694 9.603 82.750 1.00 27.12 181 PRO A O 1
ATOM 684 N N . LYS A 1 89 ? -58.160 9.533 81.007 1.00 31.63 182 LYS A N 1
ATOM 685 C CA . LYS A 1 89 ? -58.162 10.957 80.813 1.00 33.77 182 LYS A CA 1
ATOM 686 C C . LYS A 1 89 ? -58.644 11.760 82.009 1.00 33.50 182 LYS A C 1
ATOM 687 O O . LYS A 1 89 ? -58.250 12.911 82.138 1.00 38.09 182 LYS A O 1
ATOM 693 N N . ASP A 1 90 ? -59.444 11.169 82.908 1.00 31.84 183 ASP A N 1
ATOM 694 C CA . ASP A 1 90 ? -59.865 11.897 84.102 1.00 35.32 183 ASP A CA 1
ATOM 695 C C . ASP A 1 90 ? -58.904 11.838 85.294 1.00 34.51 183 ASP A C 1
ATOM 696 O O . ASP A 1 90 ? -59.187 12.384 86.371 1.00 35.86 183 ASP A O 1
ATOM 701 N N . THR A 1 91 ? -57.740 11.208 85.118 1.00 32.41 184 THR A N 1
ATOM 702 C CA . THR A 1 91 ? -56.682 11.255 86.122 1.00 30.17 184 THR A CA 1
A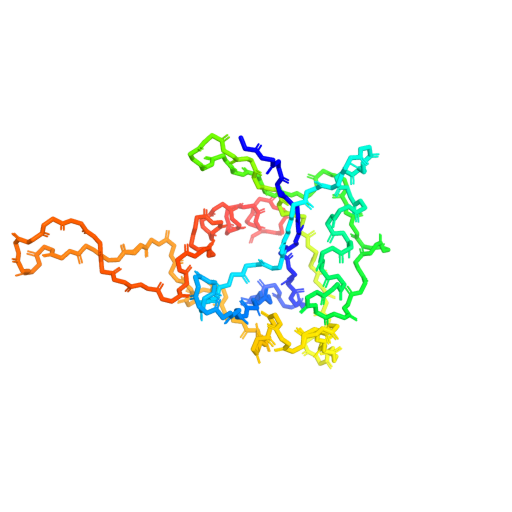TOM 703 C C . THR A 1 91 ? -56.317 12.671 86.555 1.00 34.24 184 THR A C 1
ATOM 704 O O . THR A 1 91 ? -56.149 13.552 85.723 1.00 33.53 184 THR A O 1
ATOM 708 N N . LYS A 1 92 ? -56.210 12.887 87.858 1.00 35.24 185 LYS A N 1
ATOM 709 C CA . LYS A 1 92 ? -55.817 14.162 88.428 1.00 35.94 185 LYS A CA 1
ATOM 710 C C . LYS A 1 92 ? -54.314 14.244 88.498 1.00 35.95 185 LYS A C 1
ATOM 711 O O . LYS A 1 92 ? -53.691 13.489 89.230 1.00 39.00 185 LYS A O 1
ATOM 715 N N . PHE A 1 93 ? -53.749 15.137 87.678 1.00 34.83 186 PHE A N 1
ATOM 716 C CA . PHE A 1 93 ? -52.314 15.396 87.627 1.00 31.14 186 PHE A CA 1
ATOM 717 C C . PHE A 1 93 ? -52.017 16.719 88.308 1.00 32.16 186 PHE A C 1
ATOM 718 O O . PHE A 1 93 ? -52.662 17.723 88.041 1.00 39.69 186 PHE A O 1
ATOM 726 N N . ASN A 1 94 ? -51.038 16.707 89.184 1.00 32.63 187 ASN A N 1
ATOM 727 C CA . ASN A 1 94 ? -50.608 17.913 89.897 1.00 37.67 187 ASN A CA 1
ATOM 728 C C . ASN A 1 94 ? -49.114 17.809 90.103 1.00 33.73 187 ASN A C 1
ATOM 729 O O . ASN A 1 94 ? -48.657 16.815 90.654 1.00 36.40 187 ASN A O 1
ATOM 734 N N . PRO A 1 95 ? -48.322 18.823 89.680 1.00 33.17 188 PRO A N 1
ATOM 735 C CA . PRO A 1 95 ? -46.907 18.675 89.934 1.00 34.07 188 PRO A CA 1
ATOM 736 C C . PRO A 1 95 ? -46.563 18.885 91.393 1.00 38.78 188 PRO A C 1
ATOM 737 O O . PRO A 1 95 ? -47.365 19.454 92.169 1.00 38.43 188 PRO A O 1
ATOM 741 N N . LYS A 1 96 ? -45.362 18.443 91.760 0.50 37.36 189 LYS A N 1
ATOM 742 C CA . LYS A 1 96 ? -44.803 18.655 93.093 0.50 37.69 189 LYS A CA 1
ATOM 743 C C . LYS A 1 96 ? -44.620 20.149 93.336 0.50 39.14 189 LYS A C 1
ATOM 744 O O . LYS A 1 96 ? -44.884 20.661 94.419 0.50 40.69 189 LYS A O 1
ATOM 746 N N A THR A 1 97 ? -44.472 20.826 92.210 0.25 40.01 190 THR A N 1
ATOM 747 N N B THR A 1 97 ? -43.900 20.822 92.424 0.25 39.42 190 THR A N 1
ATOM 748 C CA A THR A 1 97 ? -43.505 21.840 91.968 0.25 40.16 190 THR A CA 1
ATOM 749 C CA B THR A 1 97 ? -43.757 22.265 92.530 0.25 39.57 190 THR A CA 1
ATOM 750 C C A THR A 1 97 ? -44.084 22.887 90.995 0.25 39.12 190 THR A C 1
ATOM 751 C C B THR A 1 97 ? -44.163 22.936 91.251 0.25 39.11 190 THR A C 1
ATOM 752 O O A THR A 1 97 ? -43.649 22.877 89.833 0.25 39.50 190 THR A O 1
ATOM 753 O O B THR A 1 97 ? -43.642 22.666 90.161 0.25 40.11 190 THR A O 1
ATOM 760 N N . ARG A 1 98 ? -45.051 23.774 91.416 0.50 38.38 191 ARG A N 1
ATOM 761 C CA . ARG A 1 98 ? -45.563 24.822 90.488 0.50 36.87 191 ARG A CA 1
ATOM 762 C C . ARG A 1 98 ? -44.476 25.841 90.148 0.50 33.56 191 ARG A C 1
ATOM 763 O O . ARG A 1 98 ? -44.631 26.593 89.196 0.50 33.58 191 ARG A O 1
ATOM 771 N N . ARG A 1 99 ? -43.394 25.886 90.929 1.00 33.90 192 ARG A N 1
ATOM 772 C CA . ARG A 1 99 ? -42.200 26.655 90.564 1.00 30.33 192 ARG A CA 1
ATOM 773 C C . ARG A 1 99 ? -41.483 26.086 89.346 1.00 25.95 192 ARG A C 1
ATOM 774 O O . ARG A 1 99 ? -40.678 26.763 88.704 1.00 25.46 192 ARG A O 1
ATOM 782 N N . GLU A 1 100 ? -41.760 24.808 89.003 1.00 27.27 193 GLU A N 1
ATOM 783 C CA . GLU A 1 100 ? -41.197 24.194 87.829 1.00 26.89 193 GLU A CA 1
ATOM 784 C C . GLU A 1 100 ? -42.171 23.955 86.659 1.00 24.85 193 GLU A C 1
ATOM 785 O O . GLU A 1 100 ? -41.771 24.044 85.526 1.00 25.25 193 GLU A O 1
ATOM 791 N N . ILE A 1 101 ? -43.410 23.662 86.995 1.00 21.39 194 ILE A N 1
ATOM 792 C CA . ILE A 1 101 ? -44.433 23.233 85.992 1.00 23.76 194 ILE A CA 1
ATOM 793 C C . ILE A 1 101 ? -45.602 24.187 86.012 1.00 22.37 194 ILE A C 1
ATOM 794 O O . ILE A 1 101 ? -46.330 24.312 87.033 1.00 23.07 194 ILE A O 1
ATOM 799 N N . ARG A 1 102 ? -45.802 24.848 84.876 1.00 21.92 195 ARG A N 1
ATOM 800 C CA . ARG A 1 102 ? -46.939 25.741 84.706 1.00 21.36 195 ARG A CA 1
ATOM 801 C C . ARG A 1 102 ? -48.250 25.038 84.542 1.00 22.39 195 ARG A C 1
ATOM 802 O O . ARG A 1 102 ? -49.278 25.376 85.134 1.00 25.07 195 ARG A O 1
ATOM 810 N N . ASN A 1 103 ? -48.253 24.009 83.683 1.00 22.14 196 ASN A N 1
ATOM 811 C CA . ASN A 1 103 ? -49.499 23.404 83.294 1.00 22.46 196 ASN A CA 1
ATOM 812 C C . ASN A 1 103 ? -49.232 22.007 82.748 1.00 22.20 196 ASN A C 1
ATOM 813 O O . ASN A 1 103 ? -48.099 21.681 82.426 1.00 21.51 196 ASN A O 1
ATOM 818 N N . ILE A 1 104 ? -50.275 21.198 82.762 1.00 22.10 197 ILE A N 1
ATOM 819 C CA . ILE A 1 104 ? -50.254 19.794 82.355 1.00 21.18 197 ILE A CA 1
ATOM 820 C C . ILE A 1 104 ? -51.515 19.584 81.565 1.00 22.29 197 ILE A C 1
ATOM 821 O O . ILE A 1 104 ? -52.606 19.835 82.079 1.00 24.55 197 ILE A O 1
ATOM 826 N N . GLU A 1 105 ? -51.408 19.073 80.333 1.00 21.32 198 GLU A N 1
ATOM 827 C CA . GLU A 1 105 ? -52.591 18.881 79.475 1.00 22.89 198 GLU A CA 1
ATOM 828 C C . GLU A 1 105 ? -52.436 17.672 78.595 1.00 21.51 198 GLU A C 1
ATOM 829 O O . GLU A 1 105 ? -51.322 17.311 78.181 1.00 21.16 198 GLU A O 1
ATOM 835 N N . TRP A 1 106 ? -53.589 17.128 78.213 1.00 21.48 199 TRP A N 1
ATOM 836 C CA . TRP A 1 106 ? -53.680 16.128 77.157 1.00 21.96 199 TRP A CA 1
ATOM 837 C C . TRP A 1 106 ? -53.710 16.834 75.811 1.00 20.61 199 TRP A C 1
ATOM 838 O O . TRP A 1 106 ? -54.406 17.848 75.619 1.00 23.27 199 TRP A O 1
ATOM 849 N N . PHE A 1 107 ? -52.996 16.281 74.838 1.00 20.35 200 PHE A N 1
ATOM 850 C CA . PHE A 1 107 ? -53.018 16.756 73.448 1.00 20.15 200 PHE A CA 1
ATOM 851 C C . PHE A 1 107 ? -53.267 15.638 72.530 1.00 23.10 200 PHE A C 1
ATOM 852 O O . PHE A 1 107 ? -52.767 14.521 72.705 1.00 23.08 200 PHE A O 1
ATOM 860 N N . SER A 1 108 ? -54.053 15.915 71.490 1.00 21.43 201 SER A N 1
ATOM 861 C CA . SER A 1 108 ? -54.298 14.952 70.450 1.00 22.89 201 SER A CA 1
ATOM 862 C C . SER A 1 108 ? -53.056 14.654 69.670 1.00 24.25 201 SER A C 1
ATOM 863 O O . SER A 1 108 ? -52.479 15.572 69.075 1.00 23.88 201 SER A O 1
ATOM 866 N N . ILE A 1 109 ? -52.688 13.379 69.573 1.00 23.50 202 ILE A N 1
ATOM 867 C CA . ILE A 1 109 ? -51.504 12.993 68.827 1.00 24.50 202 ILE A CA 1
ATOM 868 C C . ILE A 1 109 ? -51.605 13.381 67.374 1.00 27.86 202 ILE A C 1
ATOM 869 O O . ILE A 1 109 ? -50.632 13.855 66.777 1.00 26.35 202 ILE A O 1
ATOM 874 N N . GLU A 1 110 ? -52.783 13.202 66.778 1.00 26.38 203 GLU A N 1
ATOM 875 C CA . GLU A 1 110 ? -52.862 13.432 65.371 1.00 27.82 203 GLU A CA 1
ATOM 876 C C . GLU A 1 110 ? -52.708 14.910 65.042 1.00 25.32 203 GLU A C 1
ATOM 877 O O . GLU A 1 110 ? -52.306 15.232 63.903 1.00 27.80 203 GLU A O 1
ATOM 883 N N . LYS A 1 111 ? -52.975 15.797 66.003 1.00 24.34 204 LYS A N 1
ATOM 884 C CA . LYS A 1 111 ? -52.906 17.248 65.770 1.00 24.53 204 LYS A CA 1
ATOM 885 C C . LYS A 1 111 ? -51.526 17.840 66.053 1.00 24.25 204 LYS A C 1
ATOM 886 O O . LYS A 1 111 ? -51.229 18.961 65.645 1.00 26.72 204 LYS A O 1
ATOM 892 N N . LEU A 1 112 ? -50.703 17.083 66.780 1.00 22.74 205 LEU A N 1
ATOM 893 C CA . LEU A 1 112 ? -49.382 17.580 67.162 1.00 21.96 205 LEU A CA 1
ATOM 894 C C . LEU A 1 112 ? -48.501 17.597 65.938 1.00 23.70 205 LEU A C 1
ATOM 895 O O . LEU A 1 112 ? -48.595 16.728 65.055 1.00 25.07 205 LEU A O 1
ATOM 900 N N . PRO A 1 113 ? -47.626 18.608 65.866 1.00 24.77 206 PRO A N 1
ATOM 901 C CA . PRO A 1 113 ? -46.653 18.602 64.798 1.00 27.22 206 PRO A CA 1
ATOM 902 C C . PRO A 1 113 ? -45.580 17.524 64.940 1.00 27.11 206 PRO A C 1
ATOM 903 O O . PRO A 1 113 ? -45.213 17.191 66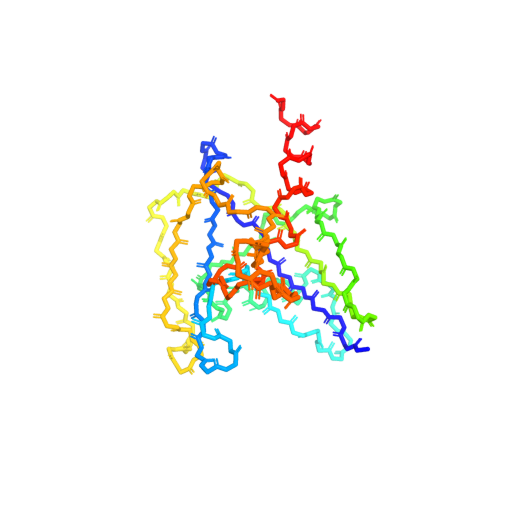.061 1.00 27.05 206 PRO A O 1
ATOM 907 N N . CYS A 1 114 ? -45.067 17.032 63.821 1.00 28.88 207 CYS A N 1
ATOM 908 C CA . CYS A 1 114 ? -43.912 16.154 63.877 1.00 29.97 207 CYS A CA 1
ATOM 909 C C . CYS A 1 114 ? -42.674 16.811 63.280 1.00 31.10 207 CYS A C 1
ATOM 910 O O . CYS A 1 114 ? -41.637 16.176 63.185 1.00 31.97 207 CYS A O 1
ATOM 913 N N . HIS A 1 115 ? -42.787 18.093 62.955 1.00 31.39 208 HIS A N 1
ATOM 914 C CA . HIS A 1 115 ? -41.638 18.930 62.553 1.00 32.23 208 HIS A CA 1
ATOM 915 C C . HIS A 1 115 ? -42.030 20.357 62.741 1.00 33.12 208 HIS A C 1
ATOM 916 O O . HIS A 1 115 ? -43.218 20.671 62.852 1.00 31.34 208 HIS A O 1
ATOM 923 N N A ARG A 1 116 ? -41.054 21.266 62.848 0.19 32.99 209 ARG A N 1
ATOM 924 N N B ARG A 1 116 ? -41.023 21.211 62.675 0.18 33.85 209 ARG A N 1
ATOM 925 C CA A ARG A 1 116 ? -41.363 22.706 62.805 0.19 32.78 209 ARG A CA 1
ATOM 926 C CA B ARG A 1 116 ? -41.220 22.637 62.700 0.18 33.80 209 ARG A CA 1
ATOM 927 C C A ARG A 1 116 ? -41.445 23.146 61.343 0.19 33.71 209 ARG A C 1
ATOM 928 C C B ARG A 1 116 ? -41.473 23.114 61.274 0.18 34.40 209 ARG A C 1
ATOM 929 O O A ARG A 1 116 ? -40.989 22.442 60.448 0.19 34.15 209 ARG A O 1
ATOM 930 O O B ARG A 1 116 ? -41.153 22.404 60.321 0.18 34.85 209 ARG A O 1
ATOM 945 N N . ASN A 1 117 ? -42.055 24.302 61.123 1.00 36.40 210 ASN A N 1
ATOM 946 C CA . ASN A 1 117 ? -42.240 24.876 59.791 1.00 36.19 210 ASN A CA 1
ATOM 947 C C . ASN A 1 117 ? -41.014 25.692 59.450 1.00 38.97 210 ASN A C 1
ATOM 948 O O . ASN A 1 117 ? -40.413 26.363 60.317 1.00 34.97 210 ASN A O 1
ATOM 953 N N . ASP A 1 118 ? -40.627 25.623 58.182 1.00 41.47 211 ASP A N 1
ATOM 954 C CA . ASP A 1 118 ? -39.528 26.477 57.722 1.00 44.75 211 ASP A CA 1
ATOM 955 C C . ASP A 1 118 ? -40.032 27.917 57.564 1.00 47.65 211 ASP A C 1
ATOM 956 O O . ASP A 1 118 ? -41.121 28.261 58.053 1.00 40.95 211 ASP A O 1
ATOM 961 N N . MET A 1 119 ? -39.208 28.779 56.965 1.00 45.84 212 MET A N 1
ATOM 962 C CA . MET A 1 119 ? -39.596 30.159 56.660 1.00 51.29 212 MET A CA 1
ATOM 963 C C . MET A 1 119 ? -39.317 30.465 55.167 1.00 55.96 212 MET A C 1
ATOM 964 O O . MET A 1 119 ? -38.939 31.585 54.804 1.00 56.85 212 MET A O 1
ATOM 969 N N . THR A 1 120 ? -39.555 29.454 54.318 1.00 57.93 213 THR A N 1
ATOM 970 C CA . THR A 1 120 ? -39.439 29.561 52.854 1.00 63.81 213 THR A CA 1
ATOM 971 C C . THR A 1 120 ? -40.303 30.664 52.207 1.00 69.03 213 THR A C 1
ATOM 972 O O . THR A 1 120 ? -39.851 31.268 51.234 1.00 71.01 213 THR A O 1
ATOM 976 N N . PRO A 1 121 ? -41.528 30.936 52.732 1.00 72.83 214 PRO A N 1
ATOM 977 C CA . PRO A 1 121 ? -42.234 32.131 52.228 1.00 70.44 214 PRO A CA 1
ATOM 978 C C . PRO A 1 121 ? -41.472 33.456 52.413 1.00 68.74 214 PRO A C 1
ATOM 979 O O . PRO A 1 121 ? -41.610 34.353 51.576 1.00 64.42 214 PRO A O 1
ATOM 983 N N . LYS A 1 122 ? -40.670 33.561 53.478 1.00 62.54 215 LYS A N 1
ATOM 984 C CA . LYS A 1 122 ? -39.841 34.746 53.741 1.00 59.47 215 LYS A CA 1
ATOM 985 C C . LYS A 1 122 ? -38.397 34.672 53.145 1.00 52.78 215 LYS A C 1
ATOM 986 O O . LYS A 1 122 ? -37.597 35.584 53.387 1.00 62.01 215 LYS A O 1
ATOM 989 N N . SER A 1 123 ? -38.069 33.617 52.382 1.00 47.41 216 SER A N 1
ATOM 990 C CA . SER A 1 123 ? -36.679 33.343 51.908 1.00 40.53 216 SER A CA 1
ATOM 991 C C . SER A 1 123 ? -35.624 33.470 53.004 1.00 36.44 216 SER A C 1
ATOM 992 O O . SER A 1 123 ? -34.512 33.971 52.778 1.00 36.92 216 SER A O 1
ATOM 995 N N . LYS A 1 124 ? -35.993 33.057 54.217 1.00 30.83 217 LYS A N 1
ATOM 996 C CA . LYS A 1 124 ? -35.146 33.136 55.366 1.00 28.62 217 LYS A CA 1
ATOM 997 C C . LYS A 1 124 ? -34.834 31.695 55.813 1.00 29.18 217 LYS A C 1
ATOM 998 O O . LYS A 1 124 ? -35.724 30.826 55.797 1.00 32.66 217 LYS A O 1
ATOM 1002 N N . LEU A 1 125 ? -33.581 31.444 56.186 1.00 24.38 218 LEU A N 1
ATOM 1003 C CA . LEU A 1 125 ? -33.201 30.121 56.696 1.00 24.87 218 LEU A CA 1
ATOM 1004 C C . LEU A 1 125 ? -33.666 29.872 58.108 1.00 26.75 218 LEU A C 1
ATOM 1005 O O . LEU A 1 125 ? -33.766 30.770 58.923 1.00 26.72 218 LEU A O 1
ATOM 1010 N N . GLY A 1 126 ? -33.850 28.597 58.395 1.00 26.40 219 GLY A N 1
ATOM 1011 C CA . GLY A 1 126 ? -34.145 28.181 59.763 1.00 26.77 219 GLY A CA 1
ATOM 1012 C C . GLY A 1 126 ? -35.561 27.732 59.917 1.00 24.69 219 GLY A C 1
ATOM 1013 O O . GLY A 1 126 ? -36.265 27.408 58.984 1.00 26.56 219 GLY A O 1
ATOM 1014 N N . LEU A 1 127 ? -35.981 27.725 61.174 1.00 26.71 220 LEU A N 1
ATOM 1015 C CA . LEU A 1 127 ? -37.314 27.215 61.534 1.00 27.49 220 LEU A CA 1
ATOM 1016 C C . LEU A 1 127 ? -38.072 28.231 62.360 1.00 24.13 220 LEU A C 1
ATOM 1017 O O . LEU A 1 127 ? -37.486 28.897 63.198 1.00 28.38 220 LEU A O 1
ATOM 1022 N N . ALA A 1 128 ? -39.391 28.228 62.166 1.00 27.64 221 ALA A N 1
ATOM 1023 C CA . ALA A 1 128 ? -40.278 29.094 62.915 1.00 29.24 221 ALA A CA 1
ATOM 1024 C C . ALA A 1 128 ? -40.386 28.547 64.335 1.00 30.60 221 ALA A C 1
ATOM 1025 O O . ALA A 1 128 ? -40.296 27.338 64.530 1.00 29.08 221 ALA A O 1
ATOM 1027 N N . PRO A 1 129 ? -40.502 29.411 65.341 1.00 29.90 222 PRO A N 1
ATOM 1028 C CA . PRO A 1 129 ? -40.752 28.936 66.700 1.00 29.74 222 PRO A CA 1
ATOM 1029 C C . PRO A 1 129 ? -42.012 28.078 66.763 1.00 28.11 222 PRO A C 1
ATOM 1030 O O . PRO A 1 129 ? -42.958 28.244 65.979 1.00 29.69 222 PRO A O 1
ATOM 1034 N N . ASN A 1 130 ? -41.991 27.093 67.673 1.00 27.02 223 ASN A N 1
ATOM 1035 C CA . ASN A 1 130 ? -43.157 26.223 67.882 1.00 27.60 223 ASN A CA 1
ATOM 1036 C C . ASN A 1 130 ? -43.147 25.806 69.313 1.00 24.86 223 ASN A C 1
ATOM 1037 O O . ASN A 1 130 ? -42.146 25.361 69.835 1.00 25.56 223 ASN A O 1
ATOM 1042 N N . LYS A 1 131 ? -44.285 25.961 69.968 1.00 24.18 224 LYS A N 1
ATOM 1043 C CA . LYS A 1 131 ? -44.349 25.655 71.382 1.00 23.62 224 LYS A CA 1
ATOM 1044 C C . LYS A 1 131 ? -44.254 24.191 71.697 1.00 23.05 224 LYS A C 1
ATOM 1045 O O . LYS A 1 131 ? -44.082 23.868 72.863 1.00 23.17 224 LYS A O 1
ATOM 1051 N N . PHE A 1 132 ? -44.308 23.332 70.687 1.00 22.61 225 PHE A N 1
ATOM 1052 C CA . PHE A 1 132 ? -44.100 21.900 70.931 1.00 21.97 225 PHE A CA 1
ATOM 1053 C C . PHE A 1 132 ? -42.695 21.409 70.589 1.00 22.18 225 PHE A C 1
ATOM 1054 O O . PHE A 1 132 ? -42.484 20.212 70.485 1.00 21.98 225 PHE A O 1
ATOM 1062 N N . PHE A 1 133 ? -41.741 22.336 70.469 0.37 23.31 226 PHE A N 1
ATOM 1063 C CA . PHE A 1 133 ? -40.363 22.022 70.073 0.37 24.75 226 PHE A CA 1
ATOM 1064 C C . PHE A 1 133 ? -39.769 20.794 70.761 0.37 25.04 226 PHE A C 1
ATOM 1065 O O . PHE A 1 133 ? -39.183 19.950 70.085 0.37 25.11 226 PHE A O 1
ATOM 1073 N N . MET A 1 134 ? -39.922 20.687 72.077 0.37 24.54 227 MET A N 1
ATOM 1074 C CA . MET A 1 134 ? -39.295 19.576 72.813 0.37 25.50 227 MET A CA 1
ATOM 1075 C C . MET A 1 134 ? -39.977 18.245 72.541 0.37 24.30 227 MET A C 1
ATOM 1076 O O . MET A 1 134 ? -39.336 17.186 72.576 0.37 24.45 227 MET A O 1
ATOM 1081 N N . ALA A 1 135 ? -41.275 18.289 72.259 1.00 23.43 228 ALA A N 1
ATOM 1082 C CA . ALA A 1 135 ? -42.021 17.061 71.957 1.00 21.58 228 ALA A CA 1
ATOM 1083 C C . ALA A 1 135 ? -41.838 16.549 70.555 1.00 20.35 228 ALA A C 1
ATOM 1084 O O . ALA A 1 135 ? -41.869 15.367 70.289 1.00 20.54 228 ALA A O 1
ATOM 1086 N N . ILE A 1 136 ? -41.711 17.493 69.592 1.00 20.64 229 ILE A N 1
ATOM 1087 C CA . ILE A 1 136 ? -41.706 17.189 68.181 1.00 22.58 229 ILE A CA 1
ATOM 1088 C C . ILE A 1 136 ? -40.797 16.003 67.763 1.00 20.26 229 ILE A C 1
ATOM 1089 O O . ILE A 1 136 ? -41.269 15.141 67.013 1.00 22.62 229 ILE A O 1
ATOM 1094 N N . PRO A 1 137 ? -39.546 15.941 68.281 1.00 23.56 230 PRO A N 1
ATOM 1095 C CA . PRO A 1 137 ? -38.680 14.826 67.810 1.00 23.39 230 PRO A CA 1
ATOM 1096 C C . PRO A 1 137 ? -39.260 13.429 68.071 1.00 22.46 230 PRO A C 1
ATOM 1097 O O . PRO A 1 137 ? -38.940 12.486 67.365 1.00 25.45 230 PRO A O 1
ATOM 1101 N N . PHE A 1 138 ? -40.110 13.295 69.112 1.00 22.27 231 PHE A N 1
ATOM 1102 C CA . PHE A 1 138 ? -40.646 12.003 69.469 1.00 21.74 231 PHE A CA 1
ATOM 1103 C C . PHE A 1 138 ? -41.936 11.631 68.750 1.00 20.65 231 PHE A C 1
ATOM 1104 O O . PHE A 1 138 ? -42.387 10.511 68.880 1.00 21.60 231 PHE A O 1
ATOM 1112 N N . ILE A 1 139 ? -42.564 12.564 68.054 1.00 22.07 232 ILE A N 1
ATOM 1113 C CA . ILE A 1 139 ? -43.894 12.332 67.523 1.00 21.58 232 ILE A CA 1
ATOM 1114 C C . ILE A 1 139 ? -43.985 11.295 66.373 1.00 24.37 232 ILE A C 1
ATOM 1115 O O . ILE A 1 139 ? -44.793 10.370 66.437 1.00 24.68 232 ILE A O 1
ATOM 1120 N N . ARG A 1 140 ? -43.150 11.445 65.342 1.00 25.19 233 ARG A N 1
ATOM 1121 C CA . ARG A 1 140 ? -43.091 10.440 64.299 1.00 27.39 233 ARG A CA 1
ATOM 1122 C C . ARG A 1 140 ? -42.687 9.068 64.836 1.00 25.70 233 ARG A C 1
ATOM 1123 O O . ARG A 1 140 ? -43.401 8.095 64.609 1.00 25.65 233 ARG A O 1
ATOM 1131 N N . PRO A 1 141 ? -41.593 8.992 65.633 1.00 25.34 234 PRO A N 1
ATOM 1132 C CA . PRO A 1 141 ? -41.266 7.689 66.228 1.00 26.69 234 PRO A CA 1
ATOM 1133 C C . PRO A 1 141 ? -42.414 7.095 67.068 1.00 26.30 234 PRO A C 1
ATOM 1134 O O . PRO A 1 141 ? -42.675 5.869 67.050 1.00 26.08 234 PRO A O 1
ATOM 1138 N N . LEU A 1 142 ? -43.139 7.940 67.799 1.00 24.19 235 LEU A N 1
ATOM 1139 C CA . LEU A 1 142 ? -44.288 7.431 68.560 1.00 24.91 235 LEU A CA 1
ATOM 1140 C C . LEU A 1 142 ? -45.421 6.890 67.694 1.00 25.02 235 LEU A C 1
ATOM 1141 O O . LEU A 1 142 ? -45.939 5.795 67.954 1.00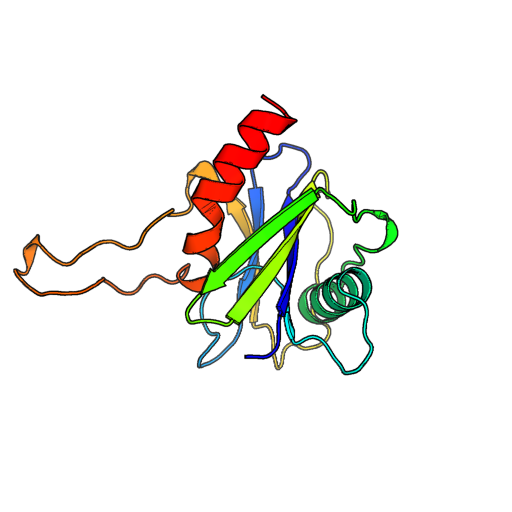 26.22 235 LEU A O 1
ATOM 1146 N N . ARG A 1 143 ? -45.802 7.643 66.660 1.00 24.62 236 ARG A N 1
ATOM 1147 C CA . ARG A 1 143 ? -46.824 7.178 65.705 1.00 26.29 236 ARG A CA 1
ATOM 1148 C C . ARG A 1 143 ? -46.402 5.826 65.102 1.00 27.07 236 ARG A C 1
ATOM 1149 O O . ARG A 1 143 ? -47.220 4.905 65.051 1.00 27.85 236 ARG A O 1
ATOM 1157 N N . ASP A 1 144 ? -45.141 5.711 64.715 1.00 28.36 237 ASP A N 1
ATOM 1158 C CA . ASP A 1 144 ? -44.632 4.461 64.096 1.00 29.94 237 ASP A CA 1
ATOM 1159 C C . ASP A 1 144 ? -44.641 3.333 65.107 1.00 28.94 237 ASP A C 1
ATOM 1160 O O . ASP A 1 144 ? -44.984 2.214 64.770 1.00 31.49 237 ASP A O 1
ATOM 1165 N N . TRP A 1 145 ? -44.241 3.619 66.345 1.00 25.78 238 TRP A N 1
ATOM 1166 C CA . TRP A 1 145 ? -44.224 2.629 67.393 1.00 27.55 238 TRP A CA 1
ATOM 1167 C C . TRP A 1 145 ? -45.628 2.150 67.701 1.00 27.95 238 TRP A C 1
ATOM 1168 O O . TRP A 1 145 ? -45.866 0.943 67.852 1.00 28.59 238 TRP A O 1
ATOM 1179 N N . LEU A 1 146 ? -46.600 3.059 67.775 1.00 27.16 239 LEU A N 1
ATOM 1180 C CA . LEU A 1 146 ? -47.983 2.674 68.027 1.00 26.14 239 LEU A CA 1
ATOM 1181 C C . LEU A 1 146 ? -48.584 1.799 66.926 1.00 31.41 239 LEU A C 1
ATOM 1182 O O . LEU A 1 146 ? -49.248 0.837 67.228 1.00 30.80 239 LEU A O 1
ATOM 1187 N N . SER A 1 147 ? -48.279 2.138 65.687 1.00 32.46 240 SER A N 1
ATOM 1188 C CA . SER A 1 147 ? -48.737 1.347 64.517 1.00 35.54 240 SER A CA 1
ATOM 1189 C C . SER A 1 147 ? -48.168 -0.065 64.575 1.00 36.67 240 SER A C 1
ATOM 1190 O O . SER A 1 147 ? -48.903 -1.032 64.379 1.00 39.36 240 SER A O 1
ATOM 1193 N N . ARG A 1 148 ? -46.885 -0.205 64.880 1.00 37.86 241 ARG A N 1
ATOM 1194 C CA . ARG A 1 148 ? -46.300 -1.547 65.027 1.00 43.40 241 ARG A CA 1
ATOM 1195 C C . ARG A 1 148 ? -46.816 -2.422 66.219 1.00 52.48 241 ARG A C 1
ATOM 1196 O O . ARG A 1 148 ? -46.858 -3.653 66.090 1.00 53.70 241 ARG A O 1
ATOM 1199 N N . ARG A 1 149 ? -47.185 -1.784 67.331 0.50 54.76 242 ARG A N 1
ATOM 1200 C CA . ARG A 1 149 ? -47.657 -2.484 68.535 0.50 57.16 242 ARG A CA 1
ATOM 1201 C C . ARG A 1 149 ? -49.148 -2.776 68.522 0.50 60.11 242 ARG A C 1
ATOM 1202 O O . ARG A 1 149 ? -49.564 -3.915 68.741 0.50 62.10 242 ARG A O 1
ATOM 1210 N N . PHE A 1 150 ? -49.942 -1.740 68.266 1.00 59.86 243 PHE A N 1
ATOM 1211 C CA . PHE A 1 150 ? -51.411 -1.825 68.341 1.00 58.11 243 PHE A CA 1
ATOM 1212 C C . PHE A 1 150 ? -52.100 -2.070 67.002 1.00 67.43 243 PHE A C 1
ATOM 1213 O O . PHE A 1 150 ? -53.005 -2.908 66.925 1.00 72.80 243 PHE A O 1
ATOM 1221 N N . GLY A 1 151 ? -51.697 -1.331 65.967 1.00 74.68 244 GLY A N 1
ATOM 1222 C CA . GLY A 1 151 ? -52.227 -1.508 64.608 1.00 74.31 244 GLY A CA 1
ATOM 1223 C C . GLY A 1 151 ? -52.525 -0.192 63.927 1.00 76.80 244 GLY A C 1
ATOM 1224 O O . GLY A 1 151 ? -53.673 0.089 63.581 1.00 82.58 244 GLY A O 1
#

Foldseek 3Di:
DFAKEAAFEAAQVRFKTKWFAWDDVRGFTAGQMDGDDPPHDRLRRHQVRHCQGWVDGCNVFFDPPAWDWDQDPNYIYIHTYGYHDHPPDHTDHPDCNTTVDMDMDGLVPDALDFDAVVVVVDGDGDDDRHVRHNPCSVVSVVSCVVPPD

Organism: Homo sapiens (NCBI:txid9606)

Secondary structure (DSSP, 8-state):
---EEEEEEB-TTSSEEEEEE-SGGG-SEE-SEEEPPTT--HHHHHHHHHHHHHS---TTT--TT-EEEEEETTEEEEEEEE----TT-----S-TTT--EEEEEEGGGS-SS---BGGGTB-S----TTTTTHHHHHHHHHHHHHHT-

Radius of gyration: 15.36 Å; Cα contacts (8 Å, |Δi|>4):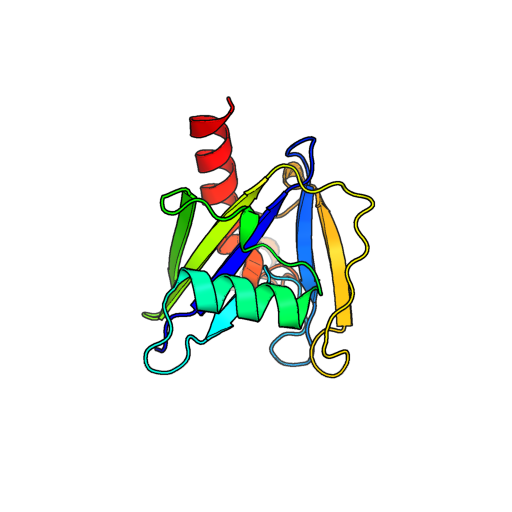 302; chains: 1; bounding box: 35×38×41 Å

InterPro domains:
  IPR000086 NUDIX hydrolase domain [PF00293] (98-210)
  IPR000086 NUDIX hydrolase domain [PS51462] (95-226)
  IPR007722 mRNA decapping protein 2, Box A domain [PF05026] (12-93)
  IPR007722 mRNA decapping protein 2, Box A domain [SM01125] (10-94)
  IPR015797 NUDIX hydrolase-like domain superfamily [SSF55811] (98-207)
  IPR020084 NUDIX hydrolase, conserved site [PS00893] (129-150)
  IPR036189 mRNA decapping protein 2, Box A domain superfamily [G3DSA:1.10.10.1050] (12-95)
  IPR036189 mRNA decapping protein 2, Box A domain superfamily [SSF140586] (5-95)
  IPR044099 mRNA decapping enzyme 2 , NUDIX hydrolase domain [cd03672] (97-246)

GO terms:
  GO:0005515 protein binding (F, IPI)
  GO:0000932 P-body (C, IDA)
  GO:0016442 RISC complex (C, IDA)
  GO:0043488 regulation of mRNA stability (P, IDA)
  GO:0006402 mRNA catabolic process (P, IDA)
  GO:0005634 nucleus (C, EXP)
  GO:0140933 5'-(N(7)-methylguanosine 5'-triphospho)-[mRNA] hydrolase activity (F, EXP)
  GO:0016896 RNA exonuclease activity, producing 5'-phosphomonoesters (F, TAS)
  GO:0005829 cytosol (C, TAS)
  GO:0000288 nuclear-transcribed mRNA catabolic process, deadenylation-dependent decay (P, TAS)
  GO:1904872 regulation of telomerase RNA localization to Cajal body (P, IMP)
  GO:0004534 5'-3' RNA exonuclease activity (F, IMP)
  GO:0032211 negative regulation of telomere maintenance via telomerase (P, IMP)
  GO:0070034 telomerase RNA binding (F, IPI)
  GO:0036464 cytoplasmic ribonucleoprotein granule (C, IDA)
  GO:0140933 5'-(N(7)-methylguanosine 5'-triphospho)-[mRNA] hydrolase activity (F, IDA)
  GO:0071044 histone mRNA catabolic process (P, IMP)

Solvent-accessible surface area: 8794 Å² total; per-residue (Å²): 84,72,43,6,16,0,0,0,0,0,0,103,67,53,106,20,0,1,0,10,31,6,63,166,109,159,49,29,12,9,10,0,54,10,87,30,80,105,120,39,37,48,94,70,0,0,14,67,14,0,108,66,25,0,32,33,63,0,129,120,113,34,63,94,113,36,74,14,66,43,178,81,149,115,61,54,10,44,0,8,1,1,48,40,9,63,87,125,32,129,29,103,26,79,36,147,231,108,10,114,60,27,69,54,34,32,12,152,175,10,33,43,116,57,94,75,45,93,130,92,109,81,168,46,84,28,124,44,125,25,100,97,0,15,48,4,0,108,42,0,48,73,28,21,71,105,147,112,96

Sequence (149 aa):
GVPTYGAIILDETLEENVLLVQGYLAKSGWGFPKGKVNKEEAPHDCAAREVFEETGFDIKDYICCKDDYIELRINDQLARLYIIPGIPKDTKFNPKTTRREIRNIEWFSIEKLPCHRRNDMTPKSKLGLAPNKFFMAIPFIRPLRDWLSRRFG

Nearest PDB structures (foldseek):
  5qoi-assembly1_A  TM=1.004E+00  e=1.825E-32  Homo sapiens
  5kq4-assembly1_B  TM=9.004E-01  e=1.485E-18  Schizosaccharomyces pombe 972h-
  5j3t-assembly1_B  TM=9.550E-01  e=1.241E-17  Schizosaccharomyces pombe
  5n2v-assembly2_E  TM=9.389E-01  e=4.293E-18  Schizosaccharomyces pombe
  2qkm-assembly1_B  TM=8.843E-01  e=1.406E-17  Schizosaccharomyces pombe

B-factor: mean 32.84, std 11.19, range [17.9, 82.58]